Protein AF-A0A2N8K812-F1 (afdb_monomer)

Mean predicted aligned error: 11.37 Å

pLDDT: mean 79.52, std 18.87, range [42.03, 97.62]

Radius of gyration: 17.1 Å; Cα contacts (8 Å, |Δi|>4): 64; chains: 1; bounding box: 31×57×45 Å

Nearest PDB structures (foldseek):
  2zc2-assembly2_B  TM=5.513E-01  e=4.059E+00  Streptococcus mutans UA159
  2lwx-assembly1_A  TM=4.102E-01  e=4.791E+00  Saccharomyces cerevisiae S288C
  4wrp-assembly2_B  TM=3.527E-01  e=9.824E+00  Legionella pneumophila subsp. pneumophila str. Philadelphia 1

Sequence (102 aa):
LAVLQRKPGALRNGAPFTALPEAFRQLQARLLPHAGGDREMVEILSLVLLHDEQLVLAAVTLALEAGTPSKQTILNILSRLLDGTPLPPLTAPQALSLTVEP

Solvent-accessible surface area (backbone atoms only — not comparable to full-atom values): 6514 Å² total; per-residue (Å²): 143,80,80,79,78,78,66,99,56,86,85,53,78,92,52,81,57,98,61,86,52,68,57,58,54,55,48,45,69,66,29,55,84,44,95,63,19,61,58,48,47,51,57,52,60,51,45,38,81,79,44,60,52,69,52,49,52,50,16,46,42,53,18,52,75,71,69,56,68,42,63,69,47,25,52,52,44,35,51,33,68,73,68,73,47,85,74,75,80,83,75,72,74,92,79,77,75,84,89,73,81,135

Foldseek 3Di:
DDDPPPPPPVPPDLQLDPDDDPLLVVQLVVQVVDDCSVVQSVVLSCVSNVDPSVLSSVLSVVCVVVVHRGSVSSVVSSVCVVVVDDDDPPPDPPPPDPPDDD

Structure (mmCIF, N/CA/C/O backbone):
data_AF-A0A2N8K812-F1
#
_entry.id   AF-A0A2N8K812-F1
#
loop_
_atom_site.group_PDB
_atom_site.id
_atom_site.type_symbol
_atom_site.label_atom_id
_atom_site.label_alt_id
_atom_site.label_comp_id
_atom_site.label_asym_id
_atom_site.label_entity_id
_atom_site.label_seq_id
_atom_site.pdbx_PDB_ins_code
_atom_site.Cartn_x
_atom_site.Cartn_y
_atom_site.Cartn_z
_atom_site.occupancy
_atom_site.B_iso_or_equiv
_atom_site.auth_seq_id
_atom_site.auth_comp_id
_atom_site.auth_asym_id
_atom_site.auth_atom_id
_atom_site.pdbx_PDB_model_num
ATOM 1 N N . LEU A 1 1 ? -9.740 -31.990 -0.918 1.00 42.41 1 LEU A N 1
ATOM 2 C CA . LEU A 1 1 ? -8.625 -31.433 -1.720 1.00 42.41 1 LEU A CA 1
ATOM 3 C C . LEU A 1 1 ? -9.222 -30.766 -2.954 1.00 42.41 1 LEU A C 1
ATOM 5 O O . LEU A 1 1 ? -9.369 -31.409 -3.983 1.00 42.41 1 LEU A O 1
ATOM 9 N N . ALA A 1 2 ? -9.688 -29.524 -2.811 1.00 42.03 2 ALA A N 1
ATOM 10 C CA . ALA A 1 2 ? -10.461 -28.833 -3.839 1.00 42.03 2 ALA A CA 1
ATOM 11 C C . ALA A 1 2 ? -9.662 -27.638 -4.372 1.00 42.03 2 ALA A C 1
ATOM 13 O O . ALA A 1 2 ? -9.523 -26.619 -3.708 1.00 42.03 2 ALA A O 1
ATOM 14 N N . VAL A 1 3 ? -9.075 -27.871 -5.546 1.00 43.31 3 VAL A N 1
ATOM 15 C CA . VAL A 1 3 ? -8.764 -26.936 -6.634 1.00 43.31 3 VAL A CA 1
ATOM 16 C C . VAL A 1 3 ? -8.654 -25.463 -6.221 1.00 43.31 3 VAL A C 1
ATOM 18 O O . VAL A 1 3 ? -9.595 -24.682 -6.345 1.00 43.31 3 VAL A O 1
ATOM 21 N N . LEU A 1 4 ? -7.444 -25.072 -5.808 1.00 42.44 4 LEU A N 1
ATOM 22 C CA . LEU A 1 4 ? -7.002 -23.684 -5.874 1.00 42.44 4 LEU A CA 1
ATOM 23 C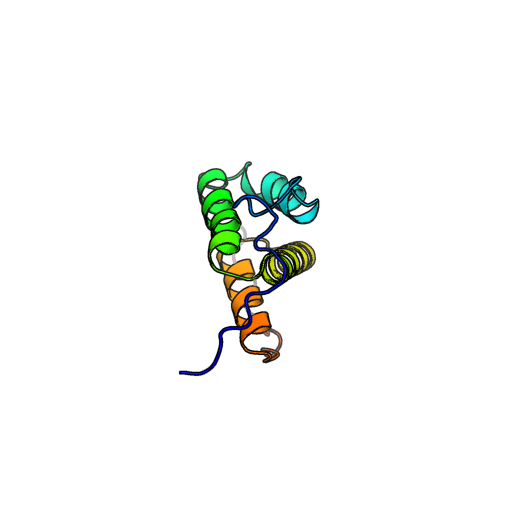 C . LEU A 1 4 ? -7.027 -23.273 -7.345 1.00 42.44 4 LEU A C 1
ATOM 25 O O . LEU A 1 4 ? -6.150 -23.651 -8.125 1.00 42.44 4 LEU A O 1
ATOM 29 N N . GLN A 1 5 ? -8.076 -22.542 -7.713 1.00 46.28 5 GLN A N 1
ATOM 30 C CA . GLN A 1 5 ? -8.172 -21.825 -8.971 1.00 46.28 5 GLN A CA 1
ATOM 31 C C . GLN A 1 5 ? -6.913 -20.968 -9.107 1.00 46.28 5 GLN A C 1
ATOM 33 O O . GLN A 1 5 ? -6.761 -19.933 -8.456 1.00 46.28 5 GLN A O 1
ATOM 38 N N . ARG A 1 6 ? -5.963 -21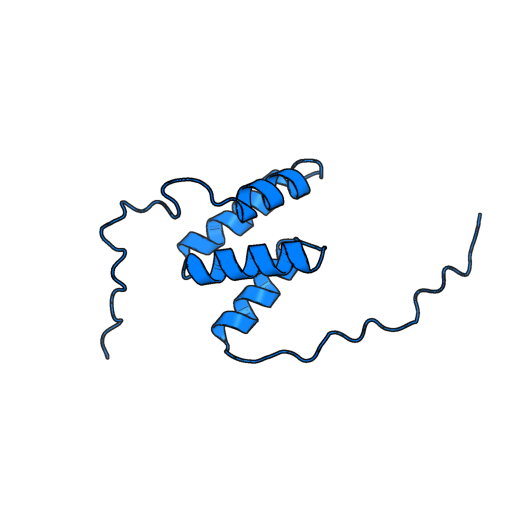.442 -9.915 1.00 45.00 6 ARG A N 1
ATOM 39 C CA . ARG A 1 6 ? -4.811 -20.652 -10.325 1.00 45.00 6 ARG A CA 1
ATOM 40 C C . ARG A 1 6 ? -5.370 -19.487 -11.129 1.00 45.00 6 ARG A C 1
ATOM 42 O O . ARG A 1 6 ? -5.813 -19.668 -12.260 1.00 45.00 6 ARG A O 1
ATOM 49 N N . LYS A 1 7 ? -5.403 -18.315 -10.492 1.00 46.25 7 LYS A N 1
ATOM 50 C CA . LYS A 1 7 ? -5.777 -17.044 -11.109 1.00 46.25 7 LYS A CA 1
ATOM 51 C C . LYS A 1 7 ? -4.965 -16.851 -12.399 1.00 46.25 7 LYS A C 1
ATOM 53 O O . LYS A 1 7 ? -3.790 -17.235 -12.434 1.00 46.25 7 LYS A O 1
ATOM 58 N N . PRO A 1 8 ? -5.554 -16.266 -13.455 1.00 45.56 8 PRO A N 1
ATOM 59 C CA . PRO A 1 8 ? -4.889 -16.033 -14.732 1.00 45.56 8 PRO A CA 1
ATOM 60 C C . PRO A 1 8 ? -3.846 -14.913 -14.576 1.00 45.56 8 PRO A C 1
ATOM 62 O O . PRO A 1 8 ? -4.069 -13.763 -14.925 1.00 45.56 8 PRO A O 1
ATOM 65 N N . GLY A 1 9 ? -2.706 -15.258 -13.983 1.00 50.59 9 GLY A N 1
ATOM 66 C CA . GLY A 1 9 ? -1.557 -14.377 -13.750 1.00 50.59 9 GLY A CA 1
ATOM 67 C C . GLY A 1 9 ? -0.217 -15.113 -13.834 1.00 50.59 9 GLY A C 1
ATOM 68 O O . GLY A 1 9 ? 0.829 -14.478 -13.887 1.00 50.59 9 GLY A O 1
ATOM 69 N N . ALA A 1 10 ? -0.237 -16.448 -13.951 1.00 47.19 10 ALA A N 1
ATOM 70 C CA . ALA A 1 10 ? 0.957 -17.291 -14.060 1.00 47.19 10 ALA A CA 1
ATOM 71 C C . ALA A 1 10 ? 1.819 -17.015 -15.312 1.00 47.19 10 ALA A C 1
ATOM 73 O O . ALA A 1 10 ? 2.944 -17.494 -15.394 1.00 47.19 10 ALA A O 1
ATOM 74 N N . LEU A 1 11 ? 1.314 -16.236 -16.275 1.00 48.66 11 LEU A N 1
ATOM 75 C CA . LEU A 1 11 ? 2.046 -15.835 -17.482 1.00 48.66 11 LEU A CA 1
ATOM 76 C C . LEU A 1 11 ? 2.871 -14.547 -17.304 1.00 48.66 11 LEU A C 1
ATOM 78 O O . LEU A 1 11 ? 3.613 -14.173 -18.208 1.00 48.66 11 LEU A O 1
ATOM 82 N N . ARG A 1 12 ? 2.770 -13.855 -16.161 1.00 52.53 12 ARG A N 1
ATOM 83 C CA . ARG A 1 12 ? 3.502 -12.607 -15.892 1.00 52.53 12 ARG A CA 1
ATOM 84 C C . ARG A 1 12 ? 4.764 -12.869 -15.058 1.00 52.53 12 ARG A C 1
ATOM 86 O O . ARG A 1 12 ? 4.844 -12.416 -13.933 1.00 52.53 12 ARG A O 1
ATOM 93 N N . ASN A 1 13 ? 5.713 -13.653 -15.580 1.00 47.88 13 ASN A N 1
ATOM 94 C CA . ASN A 1 13 ? 7.130 -13.755 -15.159 1.00 47.88 13 ASN A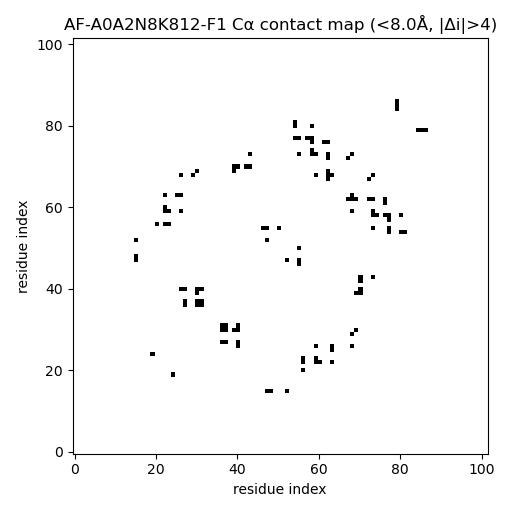 CA 1
ATOM 95 C C . ASN A 1 13 ? 7.512 -13.334 -13.712 1.00 47.88 13 ASN A C 1
ATOM 97 O O . ASN A 1 13 ? 8.429 -12.539 -13.539 1.00 47.88 13 ASN A O 1
ATOM 101 N N . GLY A 1 14 ? 6.837 -13.835 -12.671 1.00 55.28 14 GLY A N 1
ATOM 102 C CA . GLY A 1 14 ? 7.239 -13.707 -11.259 1.00 55.28 14 GLY A CA 1
ATOM 103 C C . GLY A 1 14 ? 7.362 -12.295 -10.656 1.00 55.28 14 GLY A C 1
ATOM 104 O O . GLY A 1 14 ? 7.579 -12.192 -9.451 1.00 55.28 14 GLY A O 1
ATOM 105 N N . ALA A 1 15 ? 7.232 -11.223 -11.440 1.00 60.44 15 ALA A N 1
ATOM 106 C CA . ALA A 1 15 ? 7.357 -9.850 -10.970 1.00 60.44 15 ALA A CA 1
ATOM 107 C C . ALA A 1 15 ? 5.973 -9.288 -10.611 1.00 60.44 15 ALA A C 1
ATOM 109 O O . ALA A 1 15 ? 5.059 -9.370 -11.435 1.00 60.44 15 AL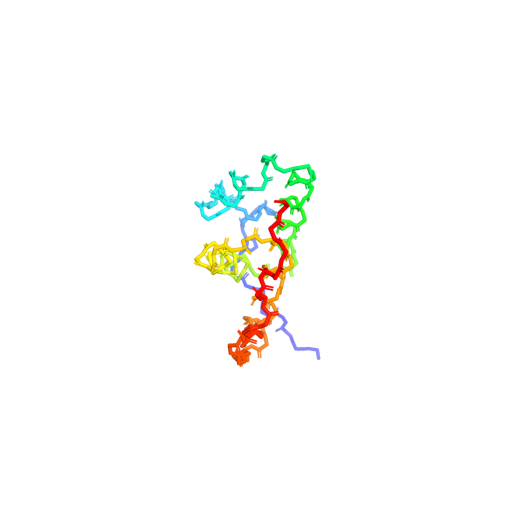A A O 1
ATOM 110 N N . PRO A 1 16 ? 5.814 -8.677 -9.423 1.00 69.50 16 PRO A N 1
ATOM 111 C CA . PRO A 1 16 ? 4.531 -8.160 -8.955 1.00 69.50 16 PRO A CA 1
ATOM 112 C C . PRO A 1 16 ? 3.976 -7.032 -9.829 1.00 69.50 16 PRO A C 1
ATOM 114 O O . PRO A 1 16 ? 2.785 -6.789 -9.799 1.00 69.50 16 PRO A O 1
ATOM 117 N N . PHE A 1 17 ? 4.814 -6.336 -10.604 1.00 72.19 17 PHE A N 1
ATOM 118 C CA . PHE A 1 17 ? 4.381 -5.259 -11.490 1.00 72.19 17 PHE A CA 1
ATOM 119 C C . PHE A 1 17 ? 5.228 -5.226 -12.766 1.00 72.19 17 PHE A C 1
ATOM 121 O O . PHE A 1 17 ? 6.445 -5.395 -12.711 1.00 72.19 17 PHE A O 1
ATOM 128 N N . THR A 1 18 ? 4.610 -4.936 -13.917 1.00 78.31 18 THR A N 1
ATOM 129 C CA . THR A 1 18 ? 5.342 -4.620 -15.165 1.00 78.31 18 THR A CA 1
ATOM 130 C C . THR A 1 18 ? 5.960 -3.220 -15.114 1.00 78.31 18 THR A C 1
ATOM 132 O O . THR A 1 18 ? 7.046 -2.991 -15.635 1.00 78.31 18 THR A O 1
ATOM 135 N N . ALA A 1 19 ? 5.271 -2.290 -14.453 1.00 85.19 19 ALA A N 1
ATOM 136 C CA . ALA A 1 19 ? 5.749 -0.962 -14.103 1.00 85.19 19 ALA A CA 1
ATOM 137 C C . ALA A 1 19 ? 5.156 -0.589 -12.743 1.00 85.19 19 ALA A C 1
ATOM 139 O O . ALA A 1 19 ? 4.012 -0.943 -12.460 1.00 85.19 19 ALA A O 1
ATOM 140 N N . LEU A 1 20 ? 5.917 0.122 -11.907 1.00 88.62 20 LEU A N 1
ATOM 141 C CA . LEU A 1 20 ? 5.462 0.472 -10.562 1.00 88.62 20 LEU A CA 1
ATOM 142 C C . LEU A 1 20 ? 4.184 1.332 -10.642 1.00 88.62 20 LEU A C 1
ATOM 144 O O . LEU A 1 20 ? 4.234 2.378 -11.293 1.00 88.62 20 LEU A O 1
ATOM 148 N N . PRO A 1 21 ? 3.058 0.945 -10.013 1.00 93.19 21 PRO A N 1
ATOM 149 C CA . PRO A 1 21 ? 1.830 1.734 -10.063 1.00 93.19 21 PRO A CA 1
ATOM 150 C C . PRO A 1 21 ? 1.997 3.114 -9.424 1.00 93.19 21 PRO A C 1
ATOM 152 O O . PRO A 1 21 ? 2.851 3.323 -8.560 1.00 93.19 21 PRO A O 1
ATOM 155 N N . GLU A 1 22 ? 1.150 4.066 -9.816 1.00 96.19 22 GLU A N 1
ATOM 156 C CA . GLU A 1 22 ? 1.243 5.443 -9.323 1.00 96.19 22 GLU A CA 1
ATOM 157 C C . GLU A 1 22 ? 1.096 5.547 -7.803 1.00 96.19 22 GLU A C 1
ATOM 159 O O . GLU A 1 22 ? 1.893 6.233 -7.169 1.00 96.19 22 GLU A O 1
ATOM 164 N N . ALA A 1 23 ? 0.161 4.802 -7.210 1.00 95.56 23 ALA A N 1
ATOM 165 C CA . ALA A 1 23 ? -0.014 4.760 -5.761 1.00 95.56 23 ALA A CA 1
ATOM 166 C C . ALA A 1 23 ? 1.283 4.336 -5.044 1.00 95.56 23 ALA A C 1
ATOM 168 O O . ALA A 1 23 ? 1.693 4.961 -4.072 1.00 95.56 23 ALA A O 1
ATOM 169 N N . PHE A 1 24 ? 2.012 3.349 -5.573 1.00 95.88 24 PHE A N 1
ATOM 170 C CA . PHE A 1 24 ? 3.301 2.946 -5.004 1.00 95.88 24 PHE A CA 1
ATOM 171 C C . PHE A 1 24 ? 4.394 4.005 -5.189 1.00 95.88 24 PHE A C 1
ATOM 173 O O . PHE A 1 24 ? 5.224 4.169 -4.299 1.00 95.88 24 PHE A O 1
ATOM 180 N N . ARG A 1 25 ? 4.394 4.761 -6.296 1.00 96.44 25 ARG A N 1
ATOM 181 C CA . ARG A 1 25 ? 5.305 5.911 -6.460 1.00 96.44 25 ARG A CA 1
ATOM 182 C C . ARG A 1 25 ? 5.017 7.011 -5.439 1.00 96.44 25 ARG A C 1
ATOM 184 O O . ARG A 1 25 ? 5.946 7.554 -4.849 1.00 96.44 25 ARG A O 1
ATOM 191 N N . GLN A 1 26 ? 3.742 7.321 -5.207 1.00 97.62 26 GLN A N 1
ATOM 192 C CA . GLN A 1 26 ? 3.336 8.314 -4.211 1.00 97.62 26 GLN A CA 1
ATOM 193 C C . GLN A 1 26 ? 3.683 7.857 -2.789 1.00 97.62 26 GLN A C 1
ATOM 195 O O . GLN A 1 26 ? 4.237 8.634 -2.013 1.00 97.62 26 GLN A O 1
ATOM 200 N N . LEU A 1 27 ? 3.425 6.586 -2.465 1.00 96.94 27 LEU A N 1
ATOM 201 C CA . LEU A 1 27 ? 3.837 5.967 -1.205 1.00 96.94 27 LEU A CA 1
ATOM 202 C C . LEU A 1 27 ? 5.353 6.074 -1.006 1.00 96.94 27 LEU A C 1
ATOM 204 O O . LEU A 1 27 ? 5.799 6.533 0.042 1.00 96.94 27 LEU A O 1
ATOM 208 N N . GLN A 1 28 ? 6.140 5.720 -2.025 1.00 95.94 28 GLN A N 1
ATOM 209 C CA . GLN A 1 28 ? 7.596 5.823 -1.987 1.00 95.94 28 GLN A CA 1
ATOM 210 C C . GLN A 1 28 ? 8.045 7.260 -1.688 1.00 95.94 28 GLN A C 1
ATOM 212 O O . GLN A 1 28 ? 8.851 7.473 -0.786 1.00 95.94 28 GLN A O 1
ATOM 217 N N . ALA A 1 29 ? 7.477 8.253 -2.378 1.00 96.75 29 ALA A N 1
ATOM 218 C CA . ALA A 1 29 ? 7.787 9.662 -2.139 1.00 96.75 29 ALA A CA 1
ATOM 219 C C . ALA A 1 29 ? 7.466 10.116 -0.702 1.00 96.75 29 ALA A C 1
ATOM 221 O O . ALA A 1 29 ? 8.143 11.001 -0.182 1.00 96.75 29 ALA A O 1
ATOM 222 N N . ARG A 1 30 ? 6.467 9.505 -0.044 1.00 95.44 30 ARG A N 1
ATOM 223 C CA . ARG A 1 30 ? 6.141 9.787 1.362 1.00 95.44 30 ARG A CA 1
ATOM 224 C C . ARG A 1 30 ? 7.030 9.048 2.356 1.00 95.44 30 ARG A C 1
ATOM 226 O O . ARG A 1 30 ? 7.313 9.603 3.410 1.00 95.44 30 ARG A O 1
ATOM 233 N N . LEU A 1 31 ? 7.456 7.822 2.060 1.00 94.38 31 LEU A N 1
ATOM 234 C CA . LEU A 1 31 ? 8.235 7.013 3.000 1.00 94.38 31 LEU A CA 1
ATOM 235 C C . LEU A 1 31 ? 9.729 7.349 2.973 1.00 94.38 31 LEU A C 1
ATOM 237 O O . LEU A 1 31 ? 10.313 7.524 4.037 1.00 94.38 31 LEU A O 1
ATOM 241 N N . LEU A 1 32 ? 10.336 7.508 1.791 1.00 94.25 32 LEU A N 1
ATOM 242 C CA . LEU A 1 32 ? 11.788 7.705 1.627 1.00 94.25 32 LEU A CA 1
ATOM 243 C C . LEU A 1 32 ? 12.417 8.852 2.444 1.00 94.25 32 LEU A C 1
ATOM 245 O O . LEU A 1 32 ? 13.569 8.695 2.844 1.00 94.25 32 LEU A O 1
ATOM 249 N N . PRO A 1 33 ? 11.734 9.984 2.707 1.00 95.75 33 PRO A N 1
ATOM 250 C CA . PRO A 1 33 ? 12.293 11.043 3.549 1.00 95.75 33 PRO A CA 1
ATOM 251 C C . PRO A 1 33 ? 12.511 10.642 5.017 1.00 95.75 33 PRO A C 1
ATOM 253 O O . PRO A 1 33 ? 13.275 11.301 5.720 1.00 95.75 33 PRO A O 1
ATOM 256 N N . HIS A 1 34 ? 11.839 9.593 5.499 1.00 90.38 34 HIS A N 1
ATOM 257 C CA . HIS A 1 34 ? 11.909 9.146 6.887 1.00 90.38 34 HIS A CA 1
ATOM 258 C C . HIS A 1 34 ? 12.984 8.068 7.068 1.00 90.38 34 HIS A C 1
ATOM 260 O O . HIS A 1 34 ? 13.180 7.206 6.209 1.00 90.38 34 HIS A O 1
ATOM 266 N N . ALA A 1 35 ? 13.658 8.067 8.220 1.00 93.56 35 ALA A N 1
ATOM 267 C CA . ALA A 1 35 ? 14.620 7.021 8.557 1.00 93.56 35 ALA A CA 1
ATOM 268 C C . ALA A 1 35 ? 13.936 5.641 8.584 1.00 93.56 35 ALA A C 1
ATOM 270 O O . ALA A 1 35 ? 12.981 5.433 9.329 1.00 93.56 35 ALA A O 1
ATOM 271 N N . GLY A 1 36 ? 14.428 4.700 7.771 1.00 94.38 36 GLY A N 1
ATOM 272 C CA . GLY A 1 36 ? 13.847 3.360 7.624 1.00 94.38 36 GLY A CA 1
ATOM 273 C C . GLY A 1 36 ? 12.668 3.267 6.648 1.00 94.38 36 GLY A C 1
ATOM 274 O O . GLY A 1 36 ? 12.106 2.182 6.489 1.00 94.38 36 GLY A O 1
ATOM 275 N N . GLY A 1 37 ? 12.302 4.360 5.970 1.00 94.06 37 GLY A N 1
ATOM 276 C CA . GLY A 1 37 ? 11.219 4.363 4.985 1.00 94.06 37 GLY A CA 1
ATOM 277 C C . GLY A 1 37 ? 11.505 3.512 3.744 1.00 94.06 37 GLY A C 1
ATOM 278 O O . GLY A 1 37 ? 10.583 2.978 3.133 1.00 94.06 37 GLY A O 1
ATOM 279 N N . ASP A 1 38 ? 12.776 3.314 3.398 1.00 93.69 38 ASP A N 1
ATOM 280 C CA . ASP A 1 38 ? 13.227 2.368 2.375 1.00 93.69 38 ASP A CA 1
ATOM 281 C C . ASP A 1 38 ? 12.911 0.916 2.769 1.00 93.69 38 ASP A C 1
ATOM 283 O O . ASP A 1 38 ? 12.332 0.166 1.979 1.00 93.69 38 ASP A O 1
ATOM 287 N N . ARG A 1 39 ? 13.210 0.537 4.018 1.00 95.44 39 ARG A N 1
ATOM 288 C CA . ARG A 1 39 ? 12.879 -0.783 4.560 1.00 95.44 39 ARG A CA 1
ATOM 289 C C . ARG A 1 39 ? 11.370 -0.987 4.611 1.00 95.44 39 ARG A C 1
ATOM 291 O O . ARG A 1 39 ? 10.887 -2.037 4.195 1.00 95.44 39 ARG A O 1
ATOM 298 N N . GLU A 1 40 ? 10.633 0.009 5.093 1.00 95.69 40 GLU A N 1
ATOM 299 C CA . GLU A 1 40 ? 9.173 -0.044 5.156 1.00 95.69 40 GLU A CA 1
ATOM 300 C C . GLU A 1 40 ? 8.557 -0.200 3.757 1.00 95.69 40 GLU A C 1
ATOM 302 O O . GLU A 1 40 ? 7.683 -1.045 3.551 1.00 95.69 40 GLU A O 1
ATOM 307 N N . MET A 1 41 ? 9.075 0.530 2.766 1.00 95.19 41 MET A N 1
ATOM 308 C CA . MET A 1 41 ? 8.663 0.397 1.369 1.00 95.19 41 MET A CA 1
ATOM 309 C C . MET A 1 41 ? 8.916 -1.019 0.824 1.00 95.19 41 MET A C 1
ATOM 311 O O . MET A 1 41 ? 8.052 -1.578 0.146 1.00 95.19 41 MET A O 1
ATOM 315 N N . VAL A 1 42 ? 10.065 -1.632 1.134 1.00 94.12 42 VAL A N 1
ATOM 316 C CA . VAL A 1 42 ? 10.378 -3.019 0.737 1.00 94.12 42 VAL A CA 1
ATOM 317 C C . VAL A 1 42 ? 9.431 -4.020 1.400 1.00 94.12 42 VAL A C 1
ATOM 319 O O . VAL A 1 42 ? 8.948 -4.940 0.735 1.00 94.12 42 VAL A O 1
ATOM 322 N N . GLU A 1 43 ? 9.124 -3.843 2.686 1.00 93.75 43 GLU A N 1
ATOM 323 C CA . GLU A 1 43 ? 8.160 -4.688 3.400 1.00 93.75 43 GLU A CA 1
ATOM 324 C C . GLU A 1 43 ? 6.764 -4.603 2.760 1.00 93.75 43 GLU A C 1
ATOM 326 O O . GLU A 1 43 ? 6.112 -5.632 2.582 1.00 93.75 43 GLU A O 1
ATOM 331 N N . ILE A 1 44 ? 6.335 -3.410 2.332 1.00 93.94 44 ILE A N 1
ATOM 332 C CA . ILE A 1 44 ? 5.052 -3.209 1.640 1.00 93.94 44 ILE A CA 1
ATOM 333 C C . ILE A 1 44 ? 5.066 -3.835 0.237 1.00 93.94 44 ILE A C 1
ATOM 335 O O . ILE A 1 44 ? 4.119 -4.530 -0.129 1.00 93.94 44 ILE A O 1
ATOM 339 N N . LEU A 1 45 ? 6.135 -3.654 -0.546 1.00 91.94 45 LEU A N 1
ATOM 340 C CA . LEU A 1 45 ? 6.273 -4.289 -1.866 1.00 91.94 45 LEU A CA 1
ATOM 341 C C . LEU A 1 45 ? 6.263 -5.820 -1.769 1.00 91.94 45 LEU A C 1
ATOM 343 O O . LEU A 1 45 ? 5.704 -6.496 -2.634 1.00 91.94 45 LEU A O 1
ATOM 347 N N . SER A 1 46 ? 6.822 -6.363 -0.688 1.00 91.12 46 SER A N 1
ATOM 348 C CA . SER A 1 46 ? 6.837 -7.802 -0.423 1.00 91.12 46 SER A CA 1
ATOM 349 C C . SER A 1 46 ? 5.435 -8.378 -0.196 1.00 91.12 46 SER A C 1
ATOM 351 O O . SER A 1 46 ? 5.229 -9.568 -0.432 1.00 91.12 46 SER A O 1
ATOM 353 N N . LEU A 1 47 ? 4.441 -7.563 0.189 1.00 91.00 47 LEU A N 1
ATOM 354 C CA . LEU A 1 47 ? 3.053 -8.023 0.346 1.00 91.00 47 LEU A CA 1
ATOM 355 C C . LEU A 1 47 ? 2.465 -8.557 -0.960 1.00 91.00 47 LEU A C 1
ATOM 357 O O . LEU A 1 47 ? 1.645 -9.473 -0.912 1.00 91.00 47 LEU A O 1
ATOM 361 N N . VAL A 1 48 ? 2.911 -8.042 -2.109 1.00 89.00 48 VAL A N 1
ATOM 362 C CA . VAL A 1 48 ? 2.440 -8.466 -3.437 1.00 89.00 48 VAL A CA 1
ATOM 363 C C . VAL A 1 48 ? 2.923 -9.874 -3.800 1.00 89.00 48 VAL A C 1
ATOM 365 O O . VAL A 1 48 ? 2.336 -10.537 -4.646 1.00 89.00 48 VAL A O 1
ATOM 368 N N . LEU A 1 49 ? 3.964 -10.375 -3.128 1.00 85.62 49 LEU A N 1
ATOM 369 C CA . LEU A 1 49 ? 4.417 -11.759 -3.292 1.00 85.62 49 LEU A CA 1
ATOM 370 C C . LEU A 1 49 ? 3.507 -12.759 -2.565 1.00 85.62 49 LEU A C 1
ATOM 372 O O . LEU A 1 49 ? 3.509 -13.944 -2.892 1.00 85.62 49 LEU A O 1
ATOM 376 N N . LEU A 1 50 ? 2.759 -12.289 -1.564 1.00 86.31 50 LEU A N 1
ATOM 377 C CA . LEU A 1 50 ? 1.947 -13.122 -0.673 1.00 86.31 50 LEU A CA 1
ATOM 378 C C . LEU A 1 50 ? 0.440 -12.959 -0.911 1.00 86.31 50 LEU A C 1
ATOM 380 O O . LEU A 1 50 ? -0.331 -13.856 -0.579 1.00 86.31 50 LEU A O 1
ATOM 384 N N . HIS A 1 51 ? 0.020 -11.830 -1.481 1.00 87.44 51 HIS A N 1
ATOM 385 C CA . HIS A 1 51 ? -1.382 -11.460 -1.655 1.00 87.44 51 HIS A CA 1
ATOM 386 C C . HIS A 1 51 ? -1.691 -11.104 -3.106 1.00 87.44 51 HIS A C 1
ATOM 388 O O . HIS A 1 51 ? -0.804 -10.920 -3.934 1.00 87.44 51 HIS A O 1
ATOM 394 N N . ASP A 1 52 ? -2.983 -10.986 -3.409 1.00 87.06 52 ASP A N 1
ATOM 395 C CA . ASP A 1 52 ? -3.418 -10.477 -4.702 1.00 87.06 52 ASP A CA 1
ATOM 396 C C . ASP A 1 52 ? -2.941 -9.030 -4.894 1.00 87.06 52 ASP A C 1
ATOM 398 O O . ASP A 1 52 ? -3.247 -8.153 -4.084 1.00 87.06 52 ASP A O 1
ATOM 402 N N . GLU A 1 53 ? -2.208 -8.792 -5.980 1.00 88.44 53 GLU A N 1
ATOM 403 C CA . GLU A 1 53 ? -1.669 -7.484 -6.360 1.00 88.44 53 GLU A CA 1
ATOM 404 C C . GLU A 1 53 ? -2.723 -6.375 -6.326 1.00 88.44 53 GLU A C 1
ATOM 406 O O . GLU A 1 53 ? -2.443 -5.277 -5.842 1.00 88.44 53 GLU A O 1
ATOM 411 N N . GLN A 1 54 ? -3.946 -6.658 -6.782 1.00 89.38 54 GLN A N 1
ATOM 412 C CA . GLN A 1 54 ? -5.015 -5.664 -6.829 1.00 89.38 54 GLN A CA 1
ATOM 413 C C . GLN A 1 54 ? -5.502 -5.290 -5.427 1.00 89.38 54 GLN A C 1
ATOM 415 O O . GLN A 1 54 ? -5.832 -4.130 -5.186 1.00 89.38 54 GLN A O 1
ATOM 420 N N . LEU A 1 55 ? -5.493 -6.233 -4.479 1.00 91.00 55 LEU A N 1
ATOM 421 C CA . LEU A 1 55 ? -5.848 -5.954 -3.085 1.00 91.00 55 LEU A CA 1
ATOM 422 C C . LEU A 1 55 ? -4.770 -5.129 -2.384 1.00 91.00 55 LEU A C 1
ATOM 424 O O . LEU A 1 55 ? -5.096 -4.204 -1.640 1.00 91.00 55 LEU A O 1
ATOM 428 N N . VAL A 1 56 ? -3.492 -5.418 -2.644 1.00 93.88 56 VAL A N 1
ATOM 429 C CA . VAL A 1 56 ? -2.390 -4.617 -2.091 1.00 93.88 56 VAL A CA 1
ATOM 430 C C . VAL A 1 56 ? -2.412 -3.207 -2.679 1.00 93.88 56 VAL A C 1
ATOM 432 O O . VAL A 1 56 ? -2.303 -2.237 -1.933 1.00 93.88 56 VAL A O 1
ATOM 435 N N . LEU A 1 57 ? -2.617 -3.075 -3.993 1.00 94.69 57 LEU A N 1
ATOM 436 C CA . LEU A 1 57 ? -2.757 -1.775 -4.646 1.00 94.69 57 LEU A CA 1
ATOM 437 C C . LEU A 1 57 ? -3.924 -0.973 -4.054 1.00 94.69 57 LEU A C 1
ATOM 439 O O . LEU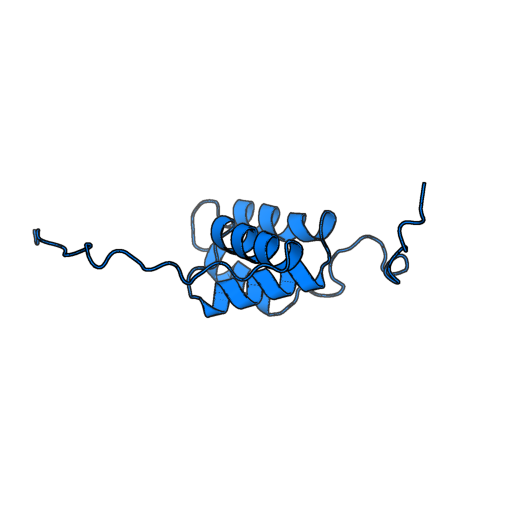 A 1 57 ? -3.739 0.192 -3.709 1.00 94.69 57 LEU A O 1
ATOM 443 N N . ALA A 1 58 ? -5.092 -1.597 -3.876 1.00 94.88 58 ALA A N 1
ATOM 444 C CA . ALA A 1 58 ? -6.243 -0.958 -3.244 1.00 94.88 58 ALA A CA 1
ATOM 445 C C . ALA A 1 58 ? -5.936 -0.509 -1.805 1.00 94.88 58 ALA A C 1
ATOM 447 O O . ALA A 1 58 ? -6.271 0.614 -1.430 1.00 94.88 58 ALA A O 1
ATOM 448 N N . ALA A 1 59 ? -5.252 -1.341 -1.014 1.00 96.00 59 ALA A N 1
ATOM 449 C CA . ALA A 1 59 ? -4.864 -0.990 0.349 1.00 96.00 59 ALA A CA 1
ATOM 450 C C . ALA A 1 59 ? -3.907 0.213 0.402 1.00 96.00 59 ALA A C 1
ATOM 452 O O . ALA A 1 59 ? -4.078 1.093 1.245 1.00 96.00 59 ALA A O 1
ATOM 453 N N . VAL A 1 60 ? -2.935 0.284 -0.514 1.00 96.75 60 VAL A N 1
ATOM 454 C CA . VAL A 1 60 ? -2.012 1.425 -0.626 1.00 96.75 60 VAL A CA 1
ATOM 455 C C . VAL A 1 60 ? -2.755 2.701 -1.020 1.00 96.75 60 VAL A C 1
ATOM 457 O O . VAL A 1 60 ? -2.548 3.736 -0.388 1.00 96.75 60 VAL A O 1
ATOM 460 N N . THR A 1 61 ? -3.644 2.632 -2.014 1.00 97.25 61 THR A N 1
ATOM 461 C CA . THR A 1 61 ? -4.465 3.778 -2.435 1.00 97.25 61 THR A CA 1
ATOM 462 C C . THR A 1 61 ? -5.312 4.307 -1.279 1.00 97.25 61 THR A C 1
ATOM 464 O O . THR A 1 61 ? -5.240 5.492 -0.962 1.00 97.25 61 THR A O 1
ATOM 467 N N . LEU A 1 62 ? -6.027 3.428 -0.573 1.00 95.94 62 LEU A N 1
ATOM 468 C CA . LEU A 1 62 ? -6.851 3.813 0.576 1.00 95.94 62 LEU A CA 1
ATOM 469 C C . LEU A 1 62 ? -6.014 4.405 1.722 1.00 95.94 62 LEU A C 1
ATOM 471 O O . LEU A 1 62 ? -6.446 5.346 2.385 1.00 95.94 62 LEU A O 1
ATOM 475 N N . ALA A 1 63 ? -4.803 3.894 1.957 1.00 96.19 63 ALA A N 1
ATOM 476 C CA . ALA A 1 63 ? -3.912 4.441 2.979 1.00 96.19 63 ALA A CA 1
ATOM 477 C C . ALA A 1 63 ? -3.389 5.845 2.612 1.00 96.19 63 ALA A C 1
ATOM 479 O O . ALA A 1 63 ? -3.217 6.691 3.494 1.00 96.19 63 ALA A O 1
ATOM 480 N N . LEU A 1 64 ? -3.153 6.107 1.320 1.00 96.50 64 LEU A N 1
ATOM 481 C CA . LEU A 1 64 ? -2.779 7.429 0.807 1.00 96.50 64 LEU A CA 1
ATOM 482 C C . LEU A 1 64 ? -3.932 8.430 0.929 1.00 96.50 64 LEU A C 1
ATOM 484 O O . LEU A 1 64 ? -3.701 9.554 1.381 1.00 96.50 64 LEU A O 1
ATOM 488 N N . GLU A 1 65 ? -5.150 8.011 0.578 1.00 94.94 65 GLU A N 1
ATOM 489 C CA . GLU A 1 65 ? -6.382 8.801 0.718 1.00 94.94 65 GLU A CA 1
ATOM 490 C C . GLU A 1 65 ? -6.680 9.138 2.184 1.00 94.94 65 GLU A C 1
ATOM 492 O O . GLU A 1 65 ? -7.044 10.270 2.497 1.00 94.94 65 GLU A O 1
ATOM 497 N N . ALA A 1 66 ? -6.438 8.196 3.100 1.00 91.56 66 ALA A N 1
ATOM 498 C CA . ALA A 1 66 ? -6.550 8.417 4.541 1.00 91.56 66 ALA A CA 1
ATOM 499 C C . ALA A 1 66 ? -5.463 9.355 5.108 1.00 91.56 66 ALA A C 1
ATOM 501 O O . ALA A 1 66 ? -5.508 9.719 6.280 1.00 91.56 66 ALA A O 1
ATOM 502 N N . GLY A 1 67 ? -4.457 9.729 4.310 1.00 91.31 67 GLY A N 1
ATOM 503 C CA . GLY A 1 67 ? -3.392 10.650 4.705 1.00 91.31 67 GLY A CA 1
ATOM 504 C C . GLY A 1 67 ? -2.283 10.032 5.561 1.00 91.31 67 GLY A C 1
ATOM 505 O O . GLY A 1 67 ? -1.238 10.661 5.715 1.00 91.31 67 GLY A O 1
ATOM 506 N N . THR A 1 68 ? -2.449 8.799 6.054 1.00 89.69 68 THR A N 1
ATOM 507 C CA . THR A 1 68 ? -1.482 8.101 6.927 1.00 89.69 68 THR A CA 1
ATOM 508 C C . THR A 1 68 ? -0.970 6.784 6.308 1.00 89.69 68 THR A C 1
ATOM 510 O O . THR A 1 68 ? -1.236 5.700 6.842 1.00 89.69 68 THR A O 1
ATOM 513 N N . PRO A 1 69 ? -0.232 6.837 5.179 1.00 90.88 69 PRO A N 1
ATOM 514 C CA . PRO A 1 69 ? 0.217 5.650 4.459 1.00 90.88 69 PRO A CA 1
ATOM 515 C C . PRO A 1 69 ? 1.459 5.019 5.105 1.00 90.88 69 PRO A C 1
ATOM 517 O O . PRO A 1 69 ? 2.578 5.213 4.639 1.00 90.88 69 PRO A O 1
ATOM 520 N N . SER A 1 70 ? 1.251 4.264 6.185 1.00 94.62 70 SER A N 1
ATOM 521 C CA . SER A 1 70 ? 2.268 3.410 6.814 1.00 94.62 70 SER A CA 1
ATOM 522 C C . SER A 1 70 ? 1.998 1.932 6.532 1.00 94.62 70 SER A C 1
ATOM 524 O O . SER A 1 70 ? 0.868 1.539 6.216 1.00 94.62 70 SER A O 1
ATOM 526 N N . LYS A 1 71 ? 3.008 1.081 6.722 1.00 94.12 71 LYS A N 1
ATOM 527 C CA . LYS A 1 71 ? 2.889 -0.380 6.658 1.00 94.12 71 LYS A CA 1
ATOM 528 C C . LYS A 1 71 ? 1.756 -0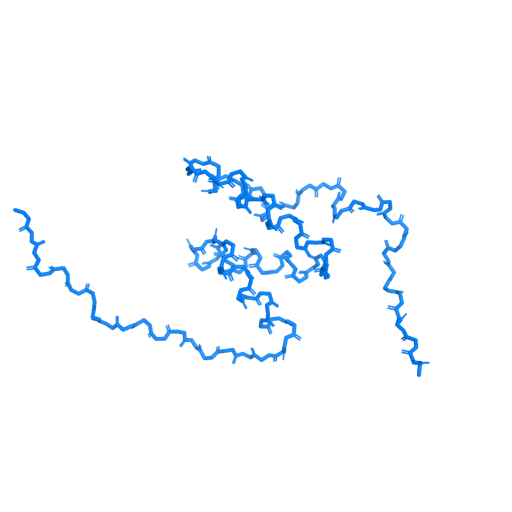.884 7.542 1.00 94.12 71 LYS A C 1
ATOM 530 O O . LYS A 1 71 ? 0.993 -1.743 7.114 1.00 94.12 71 LYS A O 1
ATOM 535 N N . GLN A 1 72 ? 1.626 -0.348 8.756 1.00 95.12 72 GLN A N 1
ATOM 536 C CA . GLN A 1 72 ? 0.584 -0.760 9.697 1.00 95.12 72 GLN A CA 1
ATOM 537 C C . GLN A 1 72 ? -0.814 -0.452 9.142 1.00 95.12 72 GLN A C 1
ATOM 539 O O . GLN A 1 72 ? -1.690 -1.319 9.167 1.00 95.12 72 GLN A O 1
ATOM 544 N N . THR A 1 73 ? -1.011 0.756 8.602 1.00 94.62 73 THR A N 1
ATOM 545 C CA . THR A 1 73 ? -2.278 1.166 7.979 1.00 94.62 73 THR A CA 1
ATOM 546 C C . THR A 1 73 ? -2.599 0.291 6.768 1.00 94.62 73 THR A C 1
ATOM 548 O O . THR A 1 73 ? -3.719 -0.198 6.640 1.00 94.62 73 THR A O 1
ATOM 551 N N . ILE A 1 74 ? -1.608 0.035 5.909 1.00 96.00 74 ILE A N 1
ATOM 552 C CA . ILE A 1 74 ? -1.766 -0.786 4.701 1.00 96.00 74 ILE A CA 1
ATOM 553 C C . ILE A 1 74 ? -2.111 -2.233 5.062 1.00 96.00 74 ILE A C 1
ATOM 555 O O . ILE A 1 74 ? -3.053 -2.784 4.500 1.00 96.00 74 ILE A O 1
ATOM 559 N N . LEU A 1 75 ? -1.412 -2.838 6.028 1.00 95.19 75 LEU A N 1
ATOM 560 C CA . LEU A 1 75 ? -1.715 -4.186 6.519 1.00 95.19 75 LEU A CA 1
ATOM 561 C C . LEU A 1 75 ? -3.126 -4.274 7.107 1.00 95.19 75 LEU A C 1
ATOM 563 O O . LEU A 1 75 ? -3.836 -5.245 6.851 1.00 95.19 75 LEU A O 1
ATOM 567 N N . ASN A 1 76 ? -3.548 -3.257 7.863 1.00 93.94 76 ASN A N 1
ATOM 568 C CA . ASN A 1 76 ? -4.895 -3.215 8.420 1.00 93.94 76 ASN A CA 1
ATOM 569 C C . ASN A 1 76 ? -5.958 -3.169 7.315 1.00 93.94 76 ASN A C 1
ATOM 571 O O . ASN A 1 76 ? -6.887 -3.974 7.329 1.00 93.94 76 ASN A O 1
ATOM 575 N N . ILE A 1 77 ? -5.807 -2.274 6.336 1.00 94.12 77 ILE A N 1
ATOM 576 C CA . ILE A 1 77 ? -6.738 -2.178 5.206 1.00 94.12 77 ILE A CA 1
ATOM 577 C C . ILE A 1 77 ? -6.735 -3.478 4.398 1.00 94.12 77 ILE A C 1
ATOM 579 O O . ILE A 1 77 ? -7.803 -3.989 4.068 1.00 94.12 77 ILE A O 1
ATOM 583 N N . LEU A 1 78 ? -5.5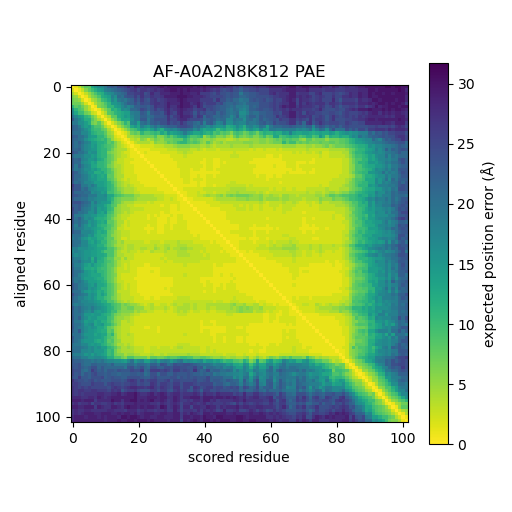60 -4.048 4.128 1.00 94.25 78 LEU A N 1
ATOM 584 C CA . LEU A 1 78 ? -5.427 -5.299 3.390 1.00 94.25 78 LEU A CA 1
ATOM 585 C C . LEU A 1 78 ? -6.142 -6.458 4.097 1.00 94.25 78 LEU A C 1
ATOM 587 O O . LEU A 1 78 ? -6.887 -7.180 3.440 1.00 94.25 78 LEU A O 1
ATOM 591 N N . SER A 1 79 ? -5.991 -6.596 5.421 1.00 91.94 79 SER A N 1
ATOM 592 C CA . SER A 1 79 ? -6.744 -7.587 6.209 1.00 91.94 79 SER A CA 1
ATOM 593 C C . SER A 1 79 ? -8.247 -7.408 6.010 1.00 91.94 79 SER A C 1
ATOM 595 O O . SER A 1 79 ? -8.947 -8.357 5.686 1.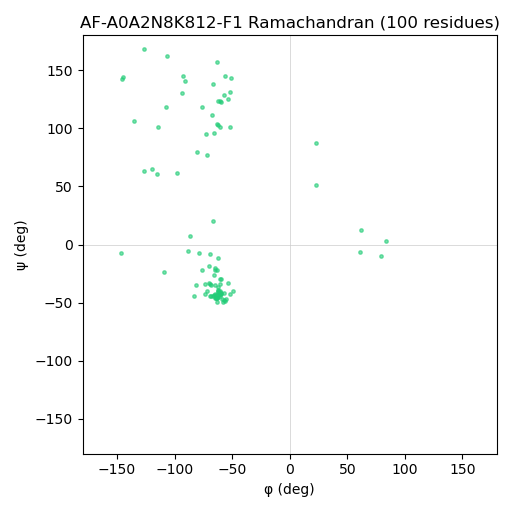00 91.94 79 SER A O 1
ATOM 597 N N . ARG A 1 80 ? -8.747 -6.169 6.092 1.00 89.31 80 ARG A N 1
ATOM 598 C CA . ARG A 1 80 ? -10.181 -5.882 5.928 1.00 89.31 80 ARG A CA 1
ATOM 599 C C . ARG A 1 80 ? -10.708 -6.243 4.544 1.00 89.31 80 ARG A C 1
ATOM 601 O O . ARG A 1 80 ? -11.830 -6.731 4.427 1.00 89.31 80 ARG A O 1
ATOM 608 N N . LEU A 1 81 ? -9.917 -5.976 3.505 1.00 88.62 81 LEU A N 1
ATOM 609 C CA . LEU A 1 81 ? -10.264 -6.327 2.130 1.00 88.62 81 LEU A CA 1
ATOM 610 C C . LEU A 1 81 ? -10.331 -7.849 1.938 1.00 88.62 81 LEU A C 1
ATOM 612 O O . LEU A 1 81 ? -11.176 -8.321 1.181 1.00 88.62 81 LEU A O 1
ATOM 616 N N . LEU A 1 82 ? -9.475 -8.607 2.629 1.00 88.31 82 LEU A N 1
ATOM 617 C CA . LEU A 1 82 ? -9.472 -10.073 2.603 1.00 88.31 82 LEU A CA 1
ATOM 618 C C . LEU A 1 82 ? -10.642 -10.669 3.393 1.00 88.31 82 LEU A C 1
ATOM 620 O O . LEU A 1 82 ? -11.291 -11.597 2.914 1.00 88.31 82 LEU A O 1
ATOM 624 N N . ASP A 1 83 ? -10.934 -10.112 4.567 1.00 85.19 83 ASP A N 1
ATOM 625 C CA . ASP A 1 83 ? -11.977 -10.602 5.472 1.00 85.19 83 ASP A CA 1
ATOM 626 C C . ASP A 1 83 ? -13.395 -10.183 5.034 1.00 85.19 83 ASP A C 1
ATOM 628 O O . ASP A 1 83 ? -14.383 -10.596 5.642 1.00 85.19 83 ASP A O 1
ATOM 632 N N . GLY A 1 84 ? -13.525 -9.321 4.014 1.00 68.31 84 GLY A N 1
ATOM 633 C CA . GLY A 1 84 ? -14.809 -8.814 3.508 1.00 68.31 84 GLY A CA 1
ATOM 634 C C . GLY A 1 84 ? -15.616 -8.015 4.538 1.00 68.31 84 GLY A C 1
ATOM 635 O O . GLY A 1 84 ? -16.801 -7.750 4.337 1.00 68.31 84 GLY A O 1
ATOM 636 N N . THR A 1 85 ? -14.989 -7.645 5.656 1.00 60.84 85 THR A N 1
ATOM 637 C CA . THR A 1 85 ? -15.671 -7.075 6.815 1.00 60.84 85 THR A CA 1
ATOM 638 C C . THR A 1 85 ? -15.360 -5.580 6.907 1.00 60.84 85 THR A C 1
ATOM 640 O O . THR A 1 85 ? -14.196 -5.194 7.077 1.00 60.84 85 THR A O 1
ATOM 643 N N . PRO A 1 86 ? -16.366 -4.691 6.825 1.00 56.75 86 PRO A N 1
ATOM 644 C CA . PRO A 1 86 ? -16.157 -3.289 7.141 1.00 56.75 86 PRO A CA 1
ATOM 645 C C . PRO A 1 86 ? -15.867 -3.175 8.641 1.00 56.75 86 PRO A C 1
ATOM 647 O O . PRO A 1 86 ? -16.751 -3.411 9.462 1.00 56.75 86 PRO A O 1
ATOM 650 N N . LEU A 1 87 ? -14.638 -2.813 9.023 1.00 56.97 87 LEU A N 1
ATOM 651 C CA . LEU A 1 87 ? -14.400 -2.363 10.393 1.00 56.97 87 LEU A CA 1
ATOM 652 C C . LEU A 1 87 ? -15.127 -1.029 10.608 1.00 56.97 87 LEU A C 1
ATOM 654 O O . LEU A 1 87 ? -15.083 -0.174 9.712 1.00 56.97 87 LEU A O 1
ATOM 658 N N . PRO A 1 88 ? -15.777 -0.838 11.771 1.00 60.22 88 PRO A N 1
ATOM 659 C CA . PRO A 1 88 ? -16.378 0.439 12.116 1.00 60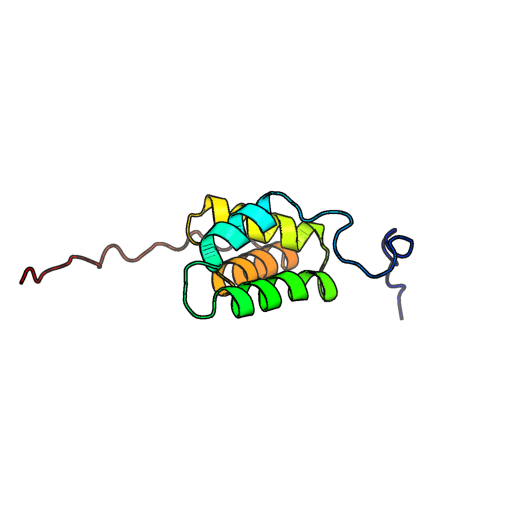.22 88 PRO A CA 1
ATOM 660 C C . PRO A 1 88 ? -15.309 1.541 12.054 1.00 60.22 88 PRO A C 1
ATOM 662 O O . PRO A 1 88 ? -14.138 1.271 12.347 1.00 60.22 88 PRO A O 1
ATOM 665 N N . PRO A 1 89 ? -15.674 2.768 11.641 1.00 58.66 89 PRO A N 1
ATOM 666 C CA . PRO A 1 89 ? -14.742 3.886 11.630 1.00 58.66 89 PRO A CA 1
ATOM 667 C C . PRO A 1 89 ? -14.080 4.003 13.003 1.00 58.66 89 PRO A C 1
ATOM 669 O O . PRO A 1 89 ? -14.760 3.973 14.029 1.00 58.66 89 PRO A O 1
ATOM 672 N N . LEU A 1 90 ? -12.749 4.112 13.017 1.00 59.56 90 LEU A N 1
ATOM 673 C CA . LEU A 1 90 ? -12.011 4.388 14.241 1.00 59.56 90 LEU A CA 1
ATOM 674 C C . LEU A 1 90 ? -12.466 5.760 14.737 1.00 59.56 90 LEU A C 1
ATOM 676 O O . LEU A 1 90 ? -12.078 6.790 14.188 1.00 59.56 90 LEU A O 1
ATOM 680 N N . THR A 1 91 ? -13.324 5.782 15.756 1.00 51.25 91 THR A N 1
ATOM 681 C CA . THR A 1 91 ? -13.599 6.996 16.515 1.00 51.25 91 THR A CA 1
ATOM 682 C C . THR A 1 91 ? -12.305 7.347 17.232 1.00 51.25 91 THR A C 1
ATOM 684 O O . THR A 1 91 ? -11.993 6.771 18.273 1.00 51.25 91 THR A O 1
ATOM 687 N N . ALA A 1 92 ? -11.508 8.242 16.645 1.00 53.31 92 ALA A N 1
ATOM 688 C CA . ALA A 1 92 ? -10.391 8.836 17.357 1.00 53.31 92 ALA A CA 1
ATOM 689 C C . ALA A 1 92 ? -10.956 9.424 18.662 1.00 53.31 92 ALA A C 1
ATOM 691 O O . ALA A 1 92 ? -11.936 10.178 18.600 1.00 53.31 92 ALA A O 1
ATOM 692 N N . PRO A 1 93 ? -10.423 9.065 19.844 1.00 58.59 93 PRO A N 1
ATOM 693 C CA . PRO A 1 93 ? -10.853 9.716 21.066 1.00 58.59 93 PRO A CA 1
ATOM 694 C C . PRO A 1 93 ? -10.614 11.218 20.895 1.00 58.59 93 PRO A C 1
ATOM 696 O O . PRO A 1 93 ? -9.516 11.638 20.537 1.00 58.59 93 PRO A O 1
ATOM 699 N N . GLN A 1 94 ? -11.634 12.034 21.162 1.00 58.03 94 GLN A N 1
ATOM 700 C CA . GLN A 1 94 ? -11.566 13.503 21.127 1.00 58.03 94 GLN A CA 1
ATOM 701 C C . GLN A 1 94 ? -10.653 14.088 22.230 1.00 58.03 94 GLN A C 1
ATOM 703 O O . GLN A 1 94 ? -10.771 15.251 22.596 1.00 58.03 94 GLN A O 1
ATOM 708 N N . ALA A 1 95 ? -9.750 13.284 22.791 1.00 60.19 95 ALA A N 1
ATOM 709 C CA . ALA A 1 95 ? -8.911 13.608 23.931 1.00 60.19 95 ALA A CA 1
ATOM 710 C C . ALA A 1 95 ? -7.435 13.632 23.520 1.00 60.19 95 ALA A C 1
ATOM 712 O O . ALA A 1 95 ? -6.620 12.875 24.036 1.00 60.19 95 ALA A O 1
ATOM 713 N N . LEU A 1 96 ? -7.092 14.511 22.582 1.00 60.12 96 LEU A N 1
ATOM 714 C CA . LEU A 1 96 ? -5.731 15.026 22.440 1.00 60.12 96 LEU A CA 1
ATOM 715 C C . LEU A 1 96 ? -5.803 16.556 22.459 1.00 60.12 96 LEU A C 1
ATOM 717 O O . LEU A 1 96 ? -5.499 17.225 21.477 1.00 60.12 96 LEU A O 1
ATOM 721 N N . SER A 1 97 ? -6.258 17.106 23.587 1.00 59.66 97 SER A N 1
ATOM 722 C CA . SER A 1 97 ? -6.030 18.516 23.901 1.00 59.66 97 SER A CA 1
ATOM 723 C C . SER A 1 97 ? -4.581 18.667 24.350 1.00 59.66 97 SER A C 1
ATOM 725 O O . SER A 1 97 ? -4.171 18.065 25.342 1.00 59.66 97 SER A O 1
ATOM 727 N N . LEU A 1 98 ? -3.795 19.453 23.616 1.00 66.75 98 LEU A N 1
ATOM 728 C CA . LEU A 1 98 ? -2.469 19.882 24.053 1.00 66.75 98 LEU A CA 1
ATOM 729 C C . LEU A 1 98 ? -2.654 20.917 25.168 1.00 66.75 98 LEU A C 1
ATOM 731 O O . LEU A 1 98 ? -2.880 22.091 24.900 1.00 66.75 98 LEU A O 1
ATOM 735 N N . THR A 1 99 ? -2.611 20.474 26.424 1.00 63.53 99 THR A N 1
ATOM 736 C CA . THR A 1 99 ? -2.783 21.354 27.597 1.00 63.53 99 THR A CA 1
ATOM 737 C C . THR A 1 99 ? -1.471 21.997 28.063 1.00 63.53 99 THR A C 1
ATOM 739 O O . THR A 1 99 ? -1.442 22.616 29.122 1.00 63.53 99 THR A O 1
ATOM 742 N N . VAL A 1 100 ? -0.370 21.834 27.323 1.00 60.34 100 VAL A N 1
ATOM 743 C CA . VAL A 1 100 ? 0.932 22.399 27.701 1.00 60.34 100 VAL A CA 1
ATOM 744 C C . VAL A 1 100 ? 1.584 23.046 26.484 1.00 60.34 100 VAL A C 1
ATOM 746 O O . VAL A 1 100 ? 2.053 22.357 25.580 1.00 60.34 100 VAL A O 1
ATOM 749 N N . GLU A 1 101 ? 1.584 24.375 26.483 1.00 50.88 101 GLU A N 1
ATOM 750 C CA . GLU A 1 101 ? 2.434 25.220 25.641 1.00 50.88 101 GLU A CA 1
ATOM 751 C C . GLU A 1 101 ? 3.733 25.513 26.433 1.00 50.88 101 GLU A C 1
ATOM 753 O O . GLU A 1 101 ? 3.644 25.635 27.661 1.00 50.88 101 GLU A O 1
ATOM 758 N N . PRO A 1 102 ? 4.925 25.525 25.800 1.00 64.38 102 PRO A N 1
ATOM 759 C CA . PRO A 1 102 ? 6.193 25.812 26.480 1.00 64.38 102 PRO A CA 1
ATOM 760 C C . PRO A 1 102 ? 6.313 27.252 26.996 1.00 64.38 102 PRO A C 1
ATOM 762 O O . PRO A 1 102 ? 5.716 28.166 26.387 1.00 64.38 102 PRO A O 1
#

Organism: NCBI:txid1389932

Secondary structure (DSSP, 8-state):
-------TTTTSTT-S-SS--HHHHHHHHHHTTSTTHHHHHHHHHHGGGTS-HHHHHHHHHHHHHTT---HHHHHHHHHHHHHT--PPP----S--------